Protein AF-A0A2U2A065-F1 (afdb_monomer)

Foldseek 3Di:
DDDDDDDPDPDPPDPPPPLDEAEEAEEAEQPCCCVPPLVVLLVNLVSVHQYAYEYAALCLQDQDVPCNVCHPHPVSSVVSVVVSVVSCVVSNHDHYDYVLRVVCVVDDVVDRDHGYDQHWDPPDPPDIDGDPPGDDDPDDPPDPDPDPPPPPDDPPDDDDDD

Radius of gyration: 23.53 Å; Cα contacts (8 Å, |Δi|>4): 185; chains: 1; bounding box: 88×31×62 Å

Organism: NCBI:txid1655435

Solvent-accessible surface area (backbone atoms only — not comparable to full-atom values): 10195 Å² total; per-residue (Å²): 139,86,84,84,82,85,80,85,72,77,71,79,75,69,72,78,75,75,61,54,69,72,43,76,48,79,36,62,30,60,55,44,58,57,78,76,36,31,71,60,51,27,52,39,28,75,54,69,20,56,43,37,42,34,26,40,23,48,34,48,56,50,85,38,87,96,44,60,91,38,50,85,39,85,59,32,33,63,52,38,53,52,50,39,53,52,51,33,53,76,34,59,43,86,41,74,45,47,44,35,73,51,40,62,78,76,50,66,88,90,57,86,55,81,54,70,52,57,37,65,35,76,78,48,95,97,38,75,42,74,26,93,85,36,75,78,75,78,76,74,72,91,67,87,65,75,78,74,80,79,84,76,80,74,79,79,82,86,75,81,85,133

Nearest PDB structures (foldseek):
  1q74-assembly2_B  TM=9.015E-01  e=4.455E-07  Mycobacterium tuberculosis
  1q74-assembly3_C  TM=9.001E-01  e=5.082E-07  Mycobacterium tuberculosis
  1q7t-assembly2_B  TM=8.197E-01  e=6.613E-07  Mycobacterium tuberculosis
  1q7t-assembly1_A  TM=7.727E-01  e=3.002E-07  Mycobacterium tuberculosis
  1q74-assembly4_D  TM=8.110E-01  e=6.613E-07  Mycobacterium tuberculosis

Sequence (162 aa):
MSVTTASTGSEPTAPSAVVPGPVLAVLAHPDDETLLAGGLLALAAARGARVVVVTATRGERGEMIGAPQLEGTDAVAPTRSQEIAAALTALGVREHVFLDGLAAHVSDPAAPVRWTDSGMAWIRPGVAGPAPTRPPRPSAPATSSPRPPRWRGSCGTCAPPS

pLDDT: mean 78.89, std 21.64, range [32.25, 98.62]

Structure (mmCIF, N/CA/C/O backbone):
data_AF-A0A2U2A065-F1
#
_entry.id   AF-A0A2U2A065-F1
#
loop_
_atom_site.group_PDB
_atom_site.id
_atom_site.type_symbol
_atom_site.label_atom_id
_atom_site.label_alt_id
_atom_site.label_comp_id
_atom_site.label_asym_id
_atom_site.label_entity_id
_atom_site.label_seq_id
_atom_site.pdbx_PDB_ins_code
_atom_site.Cartn_x
_atom_site.Cartn_y
_atom_site.Cartn_z
_atom_site.occupancy
_atom_site.B_iso_or_equiv
_atom_site.auth_seq_id
_atom_site.auth_comp_id
_atom_site.auth_asym_id
_atom_site.auth_atom_id
_atom_site.pdbx_PDB_model_num
ATOM 1 N N . MET A 1 1 ? -62.267 -3.825 34.169 1.00 45.84 1 MET A N 1
ATOM 2 C CA . MET A 1 1 ? -61.316 -4.941 33.999 1.00 45.84 1 MET A CA 1
ATOM 3 C C . MET A 1 1 ? -60.063 -4.358 33.376 1.00 45.84 1 MET A C 1
ATOM 5 O O . MET A 1 1 ? -60.117 -3.935 32.231 1.00 45.84 1 MET A O 1
ATOM 9 N N . SER A 1 2 ? -59.004 -4.212 34.168 1.00 53.31 2 SER A N 1
ATOM 10 C CA . SER A 1 2 ? -57.745 -3.590 33.750 1.00 53.31 2 SER A CA 1
ATOM 11 C C . SER A 1 2 ? -56.750 -4.684 33.388 1.00 53.31 2 SER A C 1
ATOM 13 O O . SER A 1 2 ? -56.550 -5.597 34.185 1.00 53.31 2 SER A O 1
ATOM 15 N N . VAL A 1 3 ? -56.119 -4.586 32.220 1.00 43.41 3 VAL A N 1
ATOM 16 C CA . VAL A 1 3 ? -54.926 -5.373 31.895 1.00 43.41 3 VAL A CA 1
ATOM 17 C C . VAL A 1 3 ? -53.795 -4.388 31.648 1.00 43.41 3 VAL A C 1
ATOM 19 O O . VAL A 1 3 ? -53.736 -3.721 30.620 1.00 43.41 3 VAL A O 1
ATOM 22 N N . THR A 1 4 ? -52.927 -4.280 32.646 1.00 45.41 4 THR A N 1
ATOM 23 C CA . THR A 1 4 ? -51.615 -3.651 32.541 1.00 45.41 4 THR A CA 1
ATOM 24 C C . THR A 1 4 ? -50.645 -4.720 32.057 1.00 45.41 4 THR A C 1
ATOM 26 O O . THR A 1 4 ? -50.452 -5.718 32.747 1.00 45.41 4 THR A O 1
ATOM 29 N N . THR A 1 5 ? -50.002 -4.521 30.911 1.00 44.75 5 THR A N 1
ATOM 30 C CA . THR A 1 5 ? -48.799 -5.279 30.547 1.00 44.75 5 THR A CA 1
ATOM 31 C C . THR A 1 5 ? -47.610 -4.334 30.583 1.00 44.75 5 THR A C 1
ATOM 33 O O . THR A 1 5 ? -47.408 -3.540 29.667 1.00 44.75 5 THR A O 1
ATOM 36 N N . ALA A 1 6 ? -46.834 -4.412 31.662 1.00 51.06 6 ALA A N 1
ATOM 37 C CA . ALA A 1 6 ? -45.472 -3.908 31.678 1.00 51.06 6 ALA A CA 1
ATOM 38 C C . ALA A 1 6 ? -44.584 -4.930 30.957 1.00 51.06 6 ALA A C 1
ATOM 40 O O . ALA A 1 6 ? -44.535 -6.095 31.345 1.00 51.06 6 ALA A O 1
ATOM 41 N N . SER A 1 7 ? -43.891 -4.489 29.912 1.00 48.38 7 SER A N 1
ATOM 42 C CA . SER A 1 7 ? -42.799 -5.232 29.287 1.00 48.38 7 SER A CA 1
ATOM 43 C C . SER A 1 7 ? -41.540 -4.386 29.406 1.00 48.38 7 SER A C 1
ATOM 45 O O . SER A 1 7 ? -41.188 -3.644 28.494 1.00 48.38 7 SER A O 1
ATOM 47 N N . THR A 1 8 ? -40.861 -4.477 30.545 1.00 50.34 8 THR A N 1
ATOM 48 C CA . THR A 1 8 ? -39.450 -4.093 30.651 1.00 50.34 8 THR A CA 1
ATOM 49 C C . THR A 1 8 ? -38.615 -5.318 30.311 1.00 50.34 8 THR A C 1
ATOM 51 O O . THR A 1 8 ? -38.087 -5.993 31.192 1.00 50.34 8 THR A O 1
ATOM 54 N N . GLY A 1 9 ? -38.541 -5.643 29.022 1.00 40.28 9 GLY A N 1
ATOM 55 C CA . GLY A 1 9 ? -37.427 -6.435 28.523 1.00 40.28 9 GLY A CA 1
ATOM 56 C C . GLY A 1 9 ? -36.215 -5.516 28.501 1.00 40.28 9 GLY A C 1
ATOM 57 O O . GLY A 1 9 ? -36.224 -4.526 27.775 1.00 40.28 9 GLY A O 1
ATOM 58 N N . SER A 1 10 ? -35.202 -5.786 29.323 1.00 55.91 10 SER A N 1
ATOM 59 C CA . SER A 1 10 ? -33.893 -5.181 29.099 1.00 55.91 10 SER A CA 1
ATOM 60 C C . SER A 1 10 ? -33.425 -5.650 27.725 1.00 55.91 10 SER A C 1
ATOM 62 O O . SER A 1 10 ? -33.296 -6.861 27.517 1.00 55.91 10 SER A O 1
ATOM 64 N N . GLU A 1 11 ? -33.192 -4.729 26.789 1.00 59.72 11 GLU A N 1
ATOM 65 C CA . GLU A 1 11 ? -32.421 -5.088 25.602 1.00 59.72 11 GLU A CA 1
ATOM 66 C C . GLU A 1 11 ? -31.111 -5.739 26.063 1.00 59.72 11 GLU A C 1
ATOM 68 O O . GLU A 1 11 ? -30.536 -5.296 27.065 1.00 59.72 11 GLU A O 1
ATOM 73 N N . PRO A 1 12 ? -30.637 -6.799 25.386 1.00 52.72 12 PRO A N 1
ATOM 74 C CA . PRO A 1 12 ? -29.304 -7.304 25.642 1.00 52.72 12 PRO A CA 1
ATOM 75 C C . PRO A 1 12 ? -28.343 -6.135 25.443 1.00 52.72 12 PRO A C 1
ATOM 77 O O . PRO A 1 12 ? -28.198 -5.639 24.327 1.00 52.72 12 PRO A O 1
ATOM 80 N N . THR A 1 13 ? -27.733 -5.666 26.534 1.00 54.44 13 THR A N 1
ATOM 81 C CA . THR A 1 13 ? -26.710 -4.626 26.500 1.00 54.44 13 THR A CA 1
ATOM 82 C C . THR A 1 13 ? -25.682 -5.072 25.478 1.00 54.44 13 THR A C 1
ATOM 84 O O . THR A 1 13 ? -24.982 -6.064 25.703 1.00 54.44 13 THR A O 1
ATOM 87 N N . ALA A 1 14 ? -25.649 -4.393 24.326 1.00 59.25 14 ALA A N 1
ATOM 88 C CA . ALA A 1 14 ? -24.656 -4.657 23.300 1.00 59.25 14 ALA A CA 1
ATOM 89 C C . ALA A 1 14 ? -23.296 -4.700 24.007 1.00 59.25 14 ALA A C 1
ATOM 91 O O . ALA A 1 14 ? -23.051 -3.829 24.853 1.00 59.25 14 ALA A O 1
ATOM 92 N N . PRO A 1 15 ? -22.455 -5.723 23.755 1.00 54.12 15 PRO A N 1
ATOM 93 C CA . PRO A 1 15 ? -21.169 -5.820 24.426 1.00 54.12 15 PRO A CA 1
ATOM 94 C C . PRO A 1 15 ? -20.497 -4.461 24.289 1.00 54.12 15 PRO A C 1
ATOM 96 O O . PRO A 1 15 ? -20.408 -3.961 23.164 1.00 54.12 15 PRO A O 1
ATOM 99 N N . SER A 1 16 ? -20.133 -3.848 25.428 1.00 60.38 16 SER A N 1
ATOM 100 C CA . SER A 1 16 ? -19.429 -2.563 25.461 1.00 60.38 16 SER A CA 1
ATOM 101 C C . SER A 1 16 ? -18.391 -2.618 24.359 1.00 60.38 16 SER A C 1
ATOM 103 O O . SER A 1 16 ? -17.551 -3.523 24.375 1.00 60.38 16 SER A O 1
ATOM 105 N N . ALA A 1 17 ? -18.570 -1.787 23.327 1.00 63.22 17 ALA A N 1
ATOM 106 C CA . ALA A 1 17 ? -17.800 -1.915 22.107 1.00 63.22 17 ALA A CA 1
ATOM 107 C C . ALA A 1 17 ? -16.341 -1.771 22.516 1.00 63.22 17 ALA A C 1
ATOM 109 O O . ALA A 1 17 ? -15.911 -0.680 22.885 1.00 63.22 17 ALA A O 1
ATOM 110 N N . VAL A 1 18 ? -15.611 -2.890 22.536 1.00 62.72 18 VAL A N 1
ATOM 111 C CA . VAL A 1 18 ? -14.188 -2.890 22.841 1.00 62.72 18 VAL A CA 1
ATOM 112 C C . VAL A 1 18 ? -13.583 -1.975 21.797 1.00 62.72 18 VAL A C 1
ATOM 114 O O . VAL A 1 18 ? -13.539 -2.336 20.620 1.00 62.72 18 VAL A O 1
ATOM 117 N N . VAL A 1 19 ? -13.204 -0.764 22.208 1.00 62.34 19 VAL A N 1
ATOM 118 C CA . VAL A 1 19 ? -12.444 0.137 21.352 1.00 62.34 19 VAL A CA 1
ATOM 119 C C . VAL A 1 19 ? -11.149 -0.617 21.092 1.00 62.34 19 VAL A C 1
ATOM 121 O O . VAL A 1 19 ? -10.426 -0.903 22.053 1.00 62.34 19 VAL A O 1
ATOM 124 N N . PRO A 1 20 ? -10.884 -1.046 19.848 1.00 68.06 20 PRO A N 1
ATOM 125 C CA . PRO A 1 20 ? -9.674 -1.788 19.567 1.00 68.06 20 PRO A CA 1
ATOM 126 C C . PRO A 1 20 ? -8.484 -0.941 20.018 1.00 68.06 20 PRO A C 1
ATOM 128 O O . PRO A 1 20 ? -8.467 0.275 19.809 1.00 68.06 20 PRO A O 1
ATOM 131 N N . GLY A 1 21 ? -7.490 -1.579 20.639 1.00 83.88 21 GLY A N 1
ATOM 132 C CA . GLY A 1 21 ? -6.193 -0.938 20.830 1.00 83.88 21 GLY A CA 1
ATOM 133 C C . GLY A 1 21 ? -5.646 -0.417 19.490 1.00 83.88 21 GLY A C 1
ATOM 134 O O . GLY A 1 21 ? -6.155 -0.785 18.427 1.00 83.88 21 GLY A O 1
ATOM 135 N N . PRO A 1 22 ? -4.617 0.442 19.511 1.00 93.50 22 PRO A N 1
ATOM 136 C CA . PRO A 1 22 ? -4.053 0.980 18.279 1.00 93.50 22 PRO A CA 1
ATOM 137 C C . PRO A 1 22 ? -3.664 -0.145 17.306 1.00 93.50 22 PRO A C 1
ATOM 139 O O . PRO A 1 22 ? -3.095 -1.159 17.712 1.00 93.50 22 PRO A O 1
ATOM 142 N N . VAL A 1 23 ? -3.962 0.051 16.021 1.00 95.88 23 VAL A N 1
ATOM 143 C CA . VAL A 1 23 ? -3.671 -0.897 14.939 1.00 95.88 23 VAL A CA 1
ATOM 144 C C . VAL A 1 23 ? -2.503 -0.369 14.115 1.00 95.88 23 VAL A C 1
ATOM 146 O O . VAL A 1 23 ? -2.537 0.761 13.632 1.00 95.88 23 VAL A O 1
ATOM 149 N N . LEU A 1 24 ? -1.485 -1.208 13.929 1.00 97.19 24 LEU A N 1
ATOM 150 C CA . LEU A 1 24 ? -0.396 -0.986 12.984 1.00 97.19 24 LEU A CA 1
ATOM 151 C C . LEU A 1 24 ? -0.465 -2.067 11.905 1.00 97.19 24 LEU A C 1
ATOM 153 O O . LEU A 1 24 ? -0.272 -3.245 12.208 1.00 97.19 24 LEU A O 1
ATOM 157 N N . ALA A 1 25 ? -0.715 -1.671 10.661 1.00 97.69 25 ALA A N 1
ATOM 158 C CA . ALA A 1 25 ? -0.622 -2.561 9.511 1.00 97.69 25 ALA A CA 1
ATOM 159 C C . ALA A 1 25 ? 0.688 -2.297 8.769 1.00 97.69 25 ALA A C 1
ATOM 161 O O . ALA A 1 25 ? 0.954 -1.168 8.366 1.00 97.69 25 ALA A O 1
ATOM 162 N N . VAL A 1 26 ? 1.507 -3.336 8.602 1.00 97.75 26 VAL A N 1
ATOM 163 C CA . VAL A 1 26 ? 2.761 -3.274 7.843 1.00 97.75 26 VAL A CA 1
ATOM 164 C C . VAL A 1 26 ? 2.597 -4.138 6.606 1.00 97.75 26 VAL A C 1
ATOM 166 O O . VAL A 1 26 ? 2.400 -5.347 6.718 1.00 97.75 26 VAL A O 1
ATOM 169 N N . LEU A 1 27 ? 2.628 -3.504 5.442 1.00 97.75 27 LEU A N 1
ATOM 170 C CA . LEU A 1 27 ? 2.210 -4.082 4.170 1.00 97.75 27 LEU A CA 1
ATOM 171 C C . LEU A 1 27 ? 3.279 -3.824 3.111 1.00 97.75 27 LEU A C 1
ATOM 173 O O . LEU A 1 27 ? 4.073 -2.891 3.246 1.00 97.75 27 LEU A O 1
ATOM 177 N N . ALA A 1 28 ? 3.370 -4.680 2.097 1.00 95.88 28 ALA A N 1
ATOM 178 C CA . ALA A 1 28 ? 4.525 -4.674 1.209 1.00 95.88 28 ALA A CA 1
ATOM 179 C C . ALA A 1 28 ? 4.419 -3.582 0.134 1.00 95.88 28 ALA A C 1
ATOM 181 O O . ALA A 1 28 ? 5.394 -2.857 -0.108 1.00 95.88 28 ALA A O 1
ATOM 182 N N . HIS A 1 29 ? 3.239 -3.431 -0.462 1.00 96.81 29 HIS A N 1
ATOM 183 C CA . HIS A 1 29 ? 3.006 -2.543 -1.597 1.00 96.81 29 HIS A CA 1
ATOM 184 C C . HIS A 1 29 ? 1.741 -1.699 -1.385 1.00 96.81 29 HIS A C 1
ATOM 186 O O . HIS A 1 29 ? 0.884 -2.068 -0.580 1.00 96.81 29 HIS A O 1
ATOM 192 N N . PRO A 1 30 ? 1.622 -0.546 -2.069 1.00 97.62 30 PRO A N 1
ATOM 193 C CA . PRO A 1 30 ? 0.330 0.109 -2.255 1.00 97.62 30 PRO A CA 1
ATOM 194 C C . PRO A 1 30 ? -0.658 -0.885 -2.855 1.00 97.62 30 PRO A C 1
ATOM 196 O O . PRO A 1 30 ? -0.227 -1.556 -3.776 1.00 97.62 30 PRO A O 1
ATOM 199 N N . ASP A 1 31 ? -1.915 -0.911 -2.396 1.00 96.06 31 ASP A N 1
ATOM 200 C CA . ASP A 1 31 ? -3.010 -1.869 -2.681 1.00 96.06 31 ASP A CA 1
ATOM 201 C C . ASP A 1 31 ? -3.242 -2.943 -1.608 1.00 96.06 31 ASP A C 1
ATOM 203 O O . ASP A 1 31 ? -4.398 -3.285 -1.330 1.00 96.06 31 ASP A O 1
ATOM 207 N N . ASP A 1 32 ? -2.191 -3.424 -0.944 1.00 97.44 32 ASP A N 1
ATOM 208 C CA . ASP A 1 32 ? -2.279 -4.469 0.077 1.00 97.44 32 ASP A CA 1
ATOM 209 C C . ASP A 1 32 ? -3.193 -4.027 1.237 1.00 97.44 32 ASP A C 1
ATOM 211 O O . ASP A 1 32 ? -3.893 -4.843 1.844 1.00 97.44 32 ASP A O 1
ATOM 215 N N . GLU A 1 33 ? -3.228 -2.722 1.542 1.00 98.12 33 GLU A N 1
ATOM 216 C CA . GLU A 1 33 ? -4.064 -2.164 2.610 1.00 98.12 33 GLU A CA 1
ATOM 217 C C . GLU A 1 33 ? -5.543 -2.306 2.300 1.00 98.12 33 GLU A C 1
ATOM 219 O O . GLU A 1 33 ? -6.344 -2.532 3.205 1.00 98.12 33 GLU A O 1
ATOM 224 N N . THR A 1 34 ? -5.887 -2.234 1.020 1.00 98.00 34 THR A N 1
ATOM 225 C CA . THR A 1 34 ? -7.249 -2.372 0.532 1.00 98.00 34 THR A CA 1
ATOM 226 C C . THR A 1 34 ? -7.592 -3.848 0.338 1.00 98.00 34 THR A C 1
ATOM 228 O O . THR A 1 34 ? -8.606 -4.315 0.861 1.00 98.00 34 THR A O 1
ATOM 231 N N . LEU A 1 35 ? -6.729 -4.602 -0.351 1.00 96.31 35 LEU A N 1
ATOM 232 C CA . LEU A 1 35 ? -6.970 -5.989 -0.759 1.00 96.31 35 LEU A CA 1
ATOM 233 C C . LEU A 1 35 ? -6.960 -6.977 0.409 1.00 96.31 35 LEU A C 1
ATOM 235 O O . LEU A 1 35 ? -7.782 -7.892 0.451 1.00 96.31 35 LEU A O 1
ATOM 239 N N . LEU A 1 36 ? -6.031 -6.810 1.352 1.00 97.06 36 LEU A N 1
ATOM 240 C CA . LEU A 1 36 ? -5.826 -7.768 2.441 1.00 97.06 36 LEU A CA 1
ATOM 241 C C . LEU A 1 36 ? -6.472 -7.302 3.745 1.00 97.06 36 LEU A C 1
ATOM 243 O O . LEU A 1 36 ? -6.922 -8.126 4.542 1.00 97.06 36 LEU A O 1
ATOM 247 N N . ALA A 1 37 ? -6.498 -5.987 3.978 1.00 96.94 37 ALA A N 1
ATOM 248 C CA . ALA A 1 37 ? -6.818 -5.420 5.284 1.00 96.94 37 ALA A CA 1
ATOM 249 C C . ALA A 1 37 ? -7.950 -4.380 5.276 1.00 96.94 37 ALA A C 1
ATOM 251 O O . ALA A 1 37 ? -8.321 -3.912 6.352 1.00 96.94 37 ALA A O 1
ATOM 252 N N . GLY A 1 38 ? -8.551 -4.045 4.128 1.00 97.75 38 GLY A N 1
ATOM 253 C CA . GLY A 1 38 ? -9.411 -2.860 4.006 1.00 97.75 38 GLY A CA 1
ATOM 254 C C . GLY A 1 38 ? -10.582 -2.862 4.987 1.00 97.75 38 GLY A C 1
ATOM 255 O O . GLY A 1 38 ? -10.789 -1.901 5.729 1.00 97.75 38 GLY A O 1
ATOM 256 N N . GLY A 1 39 ? -11.289 -3.991 5.084 1.00 97.06 39 GLY A N 1
ATOM 257 C CA . GLY A 1 39 ? -12.390 -4.154 6.036 1.00 97.06 39 GLY A CA 1
ATOM 258 C C . GLY A 1 39 ? -11.955 -4.016 7.499 1.00 97.06 39 GLY A C 1
ATOM 259 O O . GLY A 1 39 ? -12.664 -3.400 8.291 1.00 97.06 39 GLY A O 1
ATOM 260 N N . LEU A 1 40 ? -10.775 -4.534 7.862 1.00 95.56 40 LEU A N 1
ATOM 261 C CA . LEU A 1 40 ? -10.228 -4.412 9.215 1.00 95.56 40 LEU A CA 1
ATOM 262 C C . LEU A 1 40 ? -9.850 -2.960 9.534 1.00 95.56 40 LEU A C 1
ATOM 264 O O . LEU A 1 40 ? -10.206 -2.461 10.602 1.00 95.56 40 LEU A O 1
ATOM 268 N N . LEU A 1 41 ? -9.151 -2.290 8.616 1.00 97.56 41 LEU A N 1
ATOM 269 C CA . LEU A 1 41 ? -8.692 -0.911 8.789 1.00 97.56 41 LEU A CA 1
ATOM 270 C C . LEU A 1 41 ? -9.874 0.052 8.920 1.00 97.56 41 LEU A C 1
ATOM 272 O O . LEU A 1 41 ? -9.929 0.815 9.885 1.00 97.56 41 LEU A O 1
ATOM 276 N N . ALA A 1 42 ? -10.851 -0.047 8.014 1.00 97.69 42 ALA A N 1
ATOM 277 C CA . ALA A 1 42 ? -12.0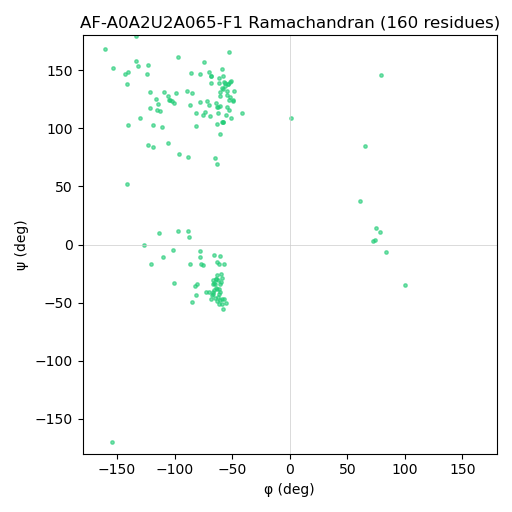50 0.784 8.045 1.00 97.69 42 ALA A CA 1
ATOM 278 C C . ALA A 1 42 ? -12.867 0.565 9.323 1.00 97.69 42 ALA A C 1
ATOM 280 O O . ALA A 1 42 ? -13.312 1.518 9.960 1.00 97.69 42 ALA A O 1
ATOM 281 N N . LEU A 1 43 ? -13.024 -0.691 9.746 1.00 96.00 43 LEU A N 1
ATOM 282 C CA . LEU A 1 43 ? -13.759 -1.029 10.959 1.00 96.00 43 LEU A CA 1
ATOM 283 C C . LEU A 1 43 ? -13.063 -0.520 12.228 1.00 96.00 43 LEU A C 1
ATOM 285 O O . LEU A 1 43 ? -13.731 -0.030 13.139 1.00 96.00 43 LEU A O 1
ATOM 289 N N . ALA A 1 44 ? -11.736 -0.633 12.301 1.00 94.94 44 ALA A N 1
ATOM 290 C CA . ALA A 1 44 ? -10.954 -0.113 13.417 1.00 94.94 44 ALA A CA 1
ATOM 291 C C . ALA A 1 44 ? -11.031 1.421 13.483 1.00 94.94 44 ALA A C 1
ATOM 293 O O . ALA A 1 44 ? -11.316 1.970 14.550 1.00 94.94 44 ALA A O 1
ATOM 294 N N . ALA A 1 45 ? -10.867 2.100 12.343 1.00 95.62 45 ALA A N 1
ATOM 295 C CA . ALA A 1 45 ? -10.969 3.554 12.246 1.00 95.62 45 ALA A CA 1
ATOM 296 C C . ALA A 1 45 ? -12.375 4.058 12.623 1.00 95.62 45 ALA A C 1
ATOM 298 O O . ALA A 1 45 ? -12.507 4.975 13.434 1.00 95.62 45 ALA A O 1
ATOM 299 N N . ALA A 1 46 ? -13.433 3.413 12.120 1.00 95.69 46 ALA A N 1
ATOM 300 C CA . ALA A 1 46 ? -14.823 3.750 12.442 1.00 95.69 46 ALA A CA 1
ATOM 301 C C . ALA A 1 46 ? -15.167 3.550 13.929 1.00 95.69 46 ALA A C 1
ATOM 303 O O . ALA A 1 46 ? -16.051 4.219 14.458 1.00 95.69 46 ALA A O 1
ATOM 304 N N . ARG A 1 47 ? -14.450 2.655 14.622 1.00 94.38 47 ARG A N 1
ATOM 305 C CA . ARG A 1 47 ? -14.560 2.445 16.075 1.00 94.38 47 ARG A CA 1
ATOM 306 C C . ARG A 1 47 ? -13.664 3.366 16.905 1.00 94.38 47 ARG A C 1
ATOM 308 O O . ARG A 1 47 ? -13.588 3.196 18.117 1.00 94.38 47 ARG A O 1
ATOM 315 N N . GLY A 1 48 ? -12.996 4.329 16.275 1.00 92.81 48 GLY A N 1
ATOM 316 C CA . GLY A 1 48 ? -12.161 5.317 16.954 1.00 92.81 48 GLY A CA 1
ATOM 317 C C . GLY A 1 48 ? -10.778 4.812 17.368 1.00 92.81 48 GLY A C 1
ATOM 318 O O . GLY A 1 48 ? -10.084 5.512 18.102 1.00 92.81 48 GLY A O 1
ATOM 319 N N . ALA A 1 49 ? -10.348 3.631 16.909 1.00 94.56 49 ALA A N 1
ATOM 320 C CA . ALA A 1 49 ? -8.978 3.186 17.133 1.00 94.56 49 ALA A CA 1
ATOM 321 C C . ALA A 1 49 ? -7.999 4.058 16.331 1.00 94.56 49 ALA A C 1
ATOM 323 O O . ALA A 1 49 ? -8.277 4.457 15.198 1.00 94.56 49 ALA A O 1
ATOM 324 N N . ARG A 1 50 ? -6.811 4.312 16.890 1.00 95.75 50 ARG A N 1
ATOM 325 C CA . ARG A 1 50 ? -5.699 4.874 16.114 1.00 95.75 50 ARG A CA 1
ATOM 326 C C . ARG A 1 50 ? -5.202 3.810 15.137 1.00 95.75 50 ARG A C 1
ATOM 328 O O . ARG A 1 50 ? -4.748 2.756 15.577 1.00 95.75 50 ARG A O 1
ATOM 335 N N . VAL A 1 51 ? -5.260 4.098 13.840 1.00 97.44 51 VAL A N 1
ATOM 336 C CA . VAL A 1 51 ? -4.807 3.195 12.775 1.00 97.44 51 VAL A CA 1
ATOM 337 C C . VAL A 1 51 ? -3.637 3.835 12.037 1.00 97.44 51 VAL A C 1
ATOM 339 O O . VAL A 1 51 ? -3.759 4.958 11.551 1.00 97.44 51 VAL A O 1
ATOM 342 N N . VAL A 1 52 ? -2.524 3.109 11.954 1.00 97.88 52 VAL A N 1
ATOM 343 C CA . VAL A 1 52 ? -1.319 3.505 11.217 1.00 97.88 52 VAL A CA 1
ATOM 344 C C . VAL A 1 52 ? -1.014 2.447 10.165 1.00 97.88 52 VAL A C 1
ATOM 346 O O . VAL A 1 52 ? -0.976 1.254 10.476 1.00 97.88 52 VAL A O 1
ATOM 349 N N . VAL A 1 53 ? -0.767 2.879 8.931 1.00 98.44 53 VAL A N 1
ATOM 350 C CA . VAL A 1 53 ? -0.324 2.005 7.839 1.00 98.44 53 VAL A CA 1
ATOM 351 C C . VAL A 1 53 ? 1.133 2.311 7.503 1.00 98.44 53 VAL A C 1
ATOM 353 O O . VAL A 1 53 ? 1.517 3.465 7.324 1.00 98.44 53 VAL A O 1
ATOM 356 N N . VAL A 1 54 ? 1.951 1.267 7.417 1.00 97.88 54 VAL A N 1
ATOM 357 C CA . VAL A 1 54 ? 3.330 1.327 6.932 1.00 97.88 54 VAL A CA 1
ATOM 358 C C . VAL A 1 54 ? 3.410 0.523 5.648 1.00 97.88 54 VAL A C 1
ATOM 360 O O . VAL A 1 54 ? 3.156 -0.681 5.660 1.00 97.88 54 VAL A O 1
ATOM 363 N N . THR A 1 55 ? 3.804 1.171 4.558 1.00 97.88 55 THR A N 1
ATOM 364 C CA . THR A 1 55 ? 3.992 0.504 3.264 1.00 97.88 55 THR A CA 1
ATOM 365 C C . THR A 1 55 ? 5.482 0.343 2.990 1.00 97.88 55 THR A C 1
ATOM 367 O O . THR A 1 55 ? 6.237 1.313 3.040 1.00 97.88 55 THR A O 1
ATOM 370 N N . ALA A 1 56 ? 5.937 -0.882 2.737 1.00 95.75 56 ALA A N 1
ATOM 371 C CA . ALA A 1 56 ? 7.361 -1.180 2.628 1.00 95.75 56 ALA A CA 1
ATOM 372 C C . ALA A 1 56 ? 8.003 -0.520 1.402 1.00 95.75 56 ALA A C 1
ATOM 374 O O . ALA A 1 56 ? 9.093 0.034 1.509 1.00 95.75 56 ALA A O 1
ATOM 375 N N . THR A 1 57 ? 7.325 -0.560 0.256 1.00 95.50 57 THR A N 1
ATOM 376 C CA . THR A 1 57 ? 7.835 -0.080 -1.037 1.00 95.50 57 THR A CA 1
ATOM 377 C C . THR A 1 57 ? 6.790 0.782 -1.749 1.00 95.50 57 THR A C 1
ATOM 379 O O . THR A 1 57 ? 5.685 0.958 -1.239 1.00 95.50 57 THR A O 1
ATOM 382 N N . ARG A 1 58 ? 7.104 1.315 -2.938 1.00 96.56 58 ARG A N 1
ATOM 383 C CA . ARG A 1 58 ? 6.113 2.0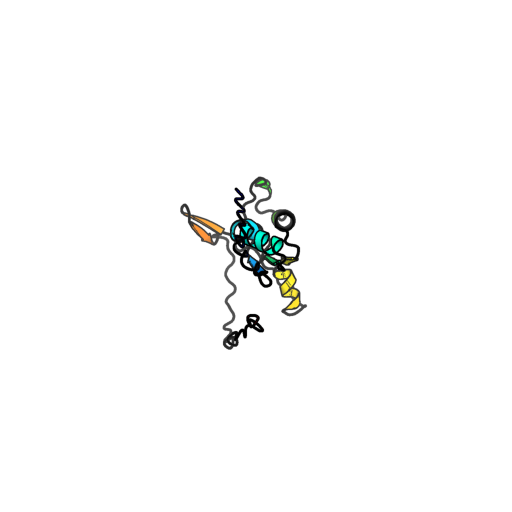21 -3.776 1.00 96.56 58 ARG A CA 1
ATOM 384 C C . ARG A 1 58 ? 5.513 1.122 -4.863 1.00 96.56 58 ARG A C 1
ATOM 386 O O . ARG A 1 58 ? 4.832 1.633 -5.746 1.00 96.56 58 ARG A O 1
ATOM 393 N N . GLY A 1 59 ? 5.749 -0.194 -4.796 1.00 95.62 59 GLY A N 1
ATOM 394 C CA . GLY A 1 59 ? 5.203 -1.165 -5.748 1.00 95.62 59 GLY A CA 1
ATOM 395 C C . GLY A 1 59 ? 5.665 -0.910 -7.179 1.00 95.62 59 GLY A C 1
ATOM 396 O O . GLY A 1 59 ? 4.872 -1.031 -8.108 1.00 95.62 59 GLY A O 1
ATOM 397 N N . GLU A 1 60 ? 6.925 -0.500 -7.348 1.00 94.81 60 GLU A N 1
ATOM 398 C CA . GLU A 1 60 ? 7.483 0.014 -8.604 1.00 94.81 60 GLU A CA 1
ATOM 399 C C . GLU A 1 60 ? 7.486 -1.020 -9.739 1.00 94.81 60 GLU A C 1
ATOM 401 O O . GLU A 1 60 ? 7.674 -0.665 -10.901 1.00 94.81 60 GLU A O 1
ATOM 406 N N . ARG A 1 61 ? 7.300 -2.302 -9.405 1.00 93.62 61 ARG A N 1
ATOM 407 C CA . ARG A 1 61 ? 7.278 -3.422 -10.347 1.00 93.62 61 ARG A CA 1
ATOM 408 C C . ARG A 1 61 ? 5.901 -4.084 -10.454 1.00 93.62 61 ARG A C 1
ATOM 410 O O . ARG A 1 61 ? 5.807 -5.159 -11.047 1.00 93.62 61 ARG A O 1
ATOM 417 N N . GLY A 1 62 ? 4.874 -3.474 -9.863 1.00 89.69 62 GLY A N 1
ATOM 418 C CA . GLY A 1 62 ? 3.496 -3.944 -9.926 1.00 89.69 62 GLY A CA 1
ATOM 419 C C . GLY A 1 62 ? 2.841 -3.689 -11.285 1.00 89.69 62 GLY A C 1
ATOM 420 O O . GLY A 1 62 ? 3.253 -2.806 -12.035 1.00 89.69 62 GLY A O 1
ATOM 421 N N . GLU A 1 63 ? 1.807 -4.474 -11.574 1.00 90.75 63 GLU A N 1
ATOM 422 C CA . GLU A 1 63 ? 0.908 -4.271 -12.715 1.00 90.75 63 GLU A CA 1
ATOM 423 C C . GLU A 1 63 ? 0.068 -2.999 -12.507 1.00 90.75 63 GLU A C 1
ATOM 425 O O . GLU A 1 63 ? -0.416 -2.748 -11.400 1.00 90.75 63 GLU A O 1
ATOM 430 N N . MET A 1 64 ? -0.124 -2.201 -13.562 1.00 93.69 64 MET A N 1
ATOM 431 C CA . MET A 1 64 ? -0.888 -0.950 -13.508 1.00 93.69 64 MET A CA 1
ATOM 432 C C . MET A 1 64 ? -2.252 -1.134 -14.172 1.00 93.69 64 MET A C 1
ATOM 434 O O . MET A 1 64 ? -2.452 -0.837 -15.354 1.00 93.69 64 MET A O 1
ATOM 438 N N . ILE A 1 65 ? -3.230 -1.595 -13.391 1.00 90.06 65 ILE A N 1
ATOM 439 C CA . ILE A 1 65 ? -4.594 -1.816 -13.885 1.00 90.06 65 ILE A CA 1
ATOM 440 C C . ILE A 1 65 ? -5.222 -0.482 -14.315 1.00 90.06 65 ILE A C 1
ATOM 442 O O . ILE A 1 65 ? -5.347 0.452 -13.530 1.00 90.06 65 ILE A O 1
ATOM 446 N N . GLY A 1 66 ? -5.636 -0.394 -15.582 1.00 92.62 66 GLY A N 1
ATOM 447 C CA . GLY A 1 66 ? -6.226 0.817 -16.170 1.00 92.62 66 GLY A CA 1
ATOM 448 C C . GLY A 1 66 ? -5.209 1.853 -16.665 1.00 92.62 66 GLY A C 1
ATOM 449 O O . GLY A 1 66 ? -5.600 2.808 -17.336 1.00 92.62 66 GLY A O 1
ATOM 450 N N . ALA A 1 67 ? -3.916 1.648 -16.406 1.00 93.81 67 ALA A N 1
ATOM 451 C CA . ALA A 1 67 ? -2.837 2.485 -16.923 1.00 93.81 67 ALA A CA 1
ATOM 452 C C . ALA A 1 67 ? -1.590 1.663 -17.321 1.00 93.81 67 ALA A C 1
ATOM 454 O O . ALA A 1 67 ? -0.481 2.007 -16.902 1.00 93.81 67 ALA A O 1
ATOM 455 N N . PRO A 1 68 ? -1.729 0.607 -18.150 1.00 94.88 68 PRO A N 1
ATOM 456 C CA . PRO A 1 68 ? -0.626 -0.301 -18.483 1.00 94.88 68 PRO A CA 1
ATOM 457 C C . PRO A 1 68 ? 0.561 0.408 -19.153 1.00 94.88 68 PRO A C 1
ATOM 459 O O . PRO A 1 68 ? 1.700 -0.025 -19.035 1.00 94.88 68 PRO A O 1
ATOM 462 N N . GLN A 1 69 ? 0.331 1.549 -19.813 1.00 95.62 69 GLN A N 1
ATOM 463 C CA . GLN A 1 69 ? 1.386 2.384 -20.395 1.00 95.62 69 GLN A CA 1
ATOM 464 C C . GLN A 1 69 ? 2.386 2.951 -19.372 1.00 95.62 69 GLN A C 1
ATOM 466 O O . GLN A 1 69 ? 3.439 3.442 -19.770 1.00 95.62 69 GLN A O 1
ATOM 471 N N . LEU A 1 70 ? 2.051 2.943 -18.077 1.00 95.50 70 LEU A N 1
ATOM 472 C CA . LEU A 1 70 ? 2.945 3.396 -17.012 1.00 95.50 70 LEU A CA 1
ATOM 473 C C . LEU A 1 70 ? 3.869 2.281 -16.514 1.00 95.50 70 LEU A C 1
ATOM 475 O O . LEU A 1 70 ? 4.859 2.588 -15.852 1.00 95.50 70 LEU A O 1
ATOM 479 N N . GLU A 1 71 ? 3.579 1.013 -16.806 1.00 93.94 71 GLU A N 1
ATOM 480 C CA . GLU A 1 71 ? 4.349 -0.122 -16.294 1.00 93.94 71 GLU A CA 1
ATOM 481 C C . GLU A 1 71 ? 5.828 -0.033 -16.682 1.00 93.94 71 GLU A C 1
ATOM 483 O O . GLU A 1 71 ? 6.188 0.263 -17.822 1.00 93.94 71 GLU A O 1
ATOM 488 N N . GLY A 1 72 ? 6.708 -0.275 -15.708 1.00 90.31 72 GLY A N 1
ATOM 489 C CA . GLY A 1 72 ? 8.157 -0.197 -15.903 1.00 90.31 72 GLY A CA 1
ATOM 490 C C . GLY A 1 72 ? 8.719 1.221 -16.056 1.00 90.31 72 GLY A C 1
ATOM 491 O O . GLY A 1 72 ? 9.921 1.363 -16.269 1.00 90.31 72 GLY A O 1
ATOM 492 N N . THR A 1 73 ? 7.890 2.261 -15.936 1.00 95.44 73 THR A N 1
ATOM 493 C CA . THR A 1 73 ? 8.336 3.661 -15.949 1.00 95.44 73 THR A CA 1
ATOM 494 C C . THR A 1 73 ? 8.499 4.216 -14.533 1.00 95.44 73 THR A C 1
ATOM 496 O O . THR A 1 73 ? 7.888 3.736 -13.576 1.00 95.44 73 THR A O 1
ATOM 499 N N . ASP A 1 74 ? 9.247 5.312 -14.400 1.00 94.44 74 ASP A N 1
ATOM 500 C CA . ASP A 1 74 ? 9.395 6.029 -13.125 1.00 94.44 74 ASP A CA 1
ATOM 501 C C . ASP A 1 74 ? 8.084 6.672 -12.631 1.00 94.44 74 ASP A C 1
ATOM 503 O O . ASP A 1 74 ? 8.010 7.134 -11.490 1.00 94.44 74 ASP A O 1
ATOM 507 N N . ALA A 1 75 ? 7.031 6.686 -13.459 1.00 96.25 75 ALA A N 1
ATOM 508 C CA . ALA A 1 75 ? 5.718 7.207 -13.096 1.00 96.25 75 ALA A CA 1
ATOM 50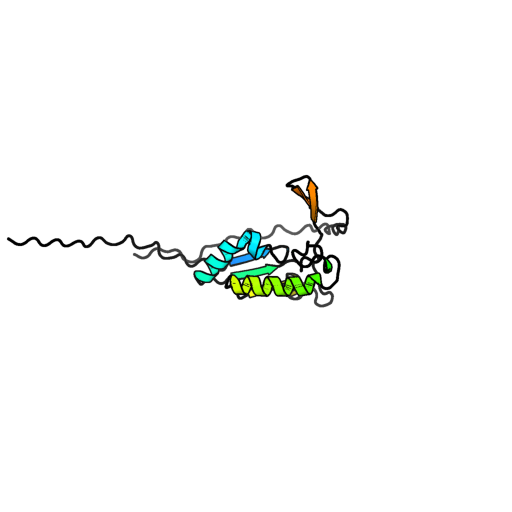9 C C . ALA A 1 75 ? 4.903 6.248 -12.208 1.00 96.25 75 ALA A C 1
ATOM 511 O O . ALA A 1 75 ? 3.977 6.702 -11.542 1.00 96.25 75 ALA A O 1
ATOM 512 N N . VAL A 1 76 ? 5.259 4.958 -12.121 1.00 96.31 76 VAL A N 1
ATOM 513 C CA . VAL A 1 76 ? 4.541 3.989 -11.267 1.00 96.31 76 VAL A CA 1
ATOM 514 C C . VAL A 1 76 ? 4.535 4.450 -9.810 1.00 96.31 76 VAL A C 1
ATOM 516 O O . VAL A 1 76 ? 3.480 4.635 -9.212 1.00 96.31 76 VAL A O 1
ATOM 519 N N . ALA A 1 77 ? 5.713 4.703 -9.238 1.00 95.50 77 ALA A N 1
ATOM 520 C CA . ALA A 1 77 ? 5.851 5.068 -7.831 1.00 95.50 77 ALA A CA 1
ATOM 521 C C . ALA A 1 77 ? 5.016 6.302 -7.409 1.00 95.50 77 ALA A C 1
ATOM 523 O O . ALA A 1 77 ? 4.308 6.208 -6.399 1.00 95.50 77 ALA A O 1
ATOM 524 N N . PRO A 1 78 ? 5.064 7.455 -8.112 1.00 96.50 78 PRO A N 1
ATOM 525 C CA . PRO A 1 78 ? 4.232 8.603 -7.763 1.00 96.50 78 PRO A CA 1
ATOM 526 C C . PRO A 1 78 ? 2.737 8.333 -7.967 1.00 96.50 78 PRO A C 1
ATOM 528 O O . PRO A 1 78 ? 1.955 8.728 -7.104 1.00 96.50 78 PRO A O 1
ATOM 531 N N . THR A 1 79 ? 2.333 7.622 -9.026 1.00 97.31 79 THR A N 1
ATOM 532 C CA . THR A 1 79 ? 0.923 7.260 -9.247 1.00 97.31 79 THR A CA 1
ATOM 533 C C . THR A 1 79 ? 0.396 6.386 -8.112 1.00 97.31 79 THR A C 1
ATOM 535 O O . THR A 1 79 ? -0.583 6.747 -7.462 1.00 97.31 79 THR A O 1
ATOM 538 N N . ARG A 1 80 ? 1.104 5.308 -7.764 1.00 97.25 80 ARG A N 1
ATOM 539 C CA . ARG A 1 80 ? 0.699 4.411 -6.671 1.00 97.25 80 ARG A CA 1
ATOM 540 C C . ARG A 1 80 ? 0.709 5.087 -5.301 1.00 97.25 80 ARG A C 1
ATOM 542 O O . ARG A 1 80 ? -0.091 4.753 -4.432 1.00 97.25 80 ARG A O 1
ATOM 549 N N . SER A 1 81 ? 1.582 6.077 -5.106 1.00 96.56 81 SER A N 1
ATOM 550 C CA . SER A 1 81 ? 1.589 6.897 -3.887 1.00 96.56 81 SER A CA 1
ATOM 551 C C . SER A 1 81 ? 0.330 7.768 -3.767 1.00 96.56 81 SER A C 1
ATOM 553 O O . SER A 1 81 ? -0.15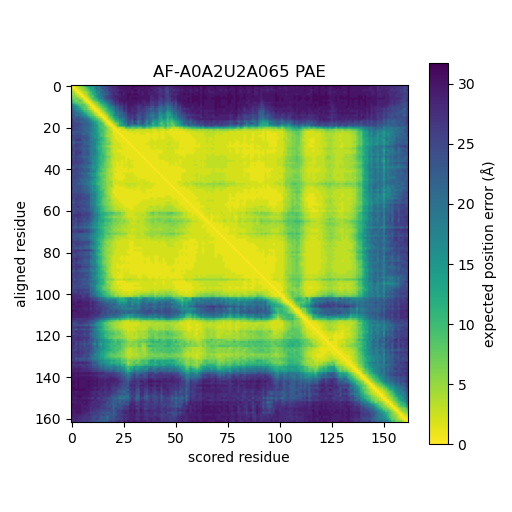6 7.993 -2.661 1.00 96.56 81 SER A O 1
ATOM 555 N N . GLN A 1 82 ? -0.215 8.249 -4.888 1.00 97.56 82 GLN A N 1
ATOM 556 C CA . GLN A 1 82 ? -1.487 8.980 -4.906 1.00 97.56 82 GLN A CA 1
ATOM 557 C C . GLN A 1 82 ? -2.672 8.037 -4.679 1.00 97.56 82 GLN A C 1
ATOM 559 O O . GLN A 1 82 ? -3.578 8.366 -3.914 1.00 97.56 82 GLN A O 1
ATOM 564 N N . GLU A 1 83 ? -2.642 6.853 -5.294 1.00 97.56 83 GLU A N 1
ATOM 565 C CA . GLU A 1 83 ? -3.675 5.824 -5.136 1.00 97.56 83 GLU A CA 1
ATOM 566 C C . GLU A 1 83 ? -3.832 5.396 -3.675 1.00 97.56 83 GLU A C 1
ATOM 568 O O . GLU A 1 83 ? -4.939 5.457 -3.142 1.00 97.56 83 GLU A O 1
ATOM 573 N N . ILE A 1 84 ? -2.735 5.047 -2.990 1.00 97.94 84 ILE A N 1
ATOM 574 C CA . ILE A 1 84 ? -2.810 4.658 -1.574 1.00 97.94 84 ILE A CA 1
ATOM 575 C C . ILE A 1 84 ? -3.272 5.813 -0.685 1.00 97.94 84 ILE A C 1
ATOM 577 O O . ILE A 1 84 ? -4.059 5.598 0.233 1.00 97.94 84 ILE A O 1
ATOM 581 N N . ALA A 1 85 ? -2.862 7.055 -0.961 1.00 98.19 85 ALA A N 1
ATOM 582 C CA . ALA A 1 85 ? -3.348 8.207 -0.203 1.00 98.19 85 ALA A CA 1
ATOM 583 C C . ALA A 1 85 ? -4.878 8.364 -0.326 1.00 98.19 85 ALA A C 1
ATOM 585 O O . ALA A 1 85 ? -5.568 8.616 0.670 1.00 98.19 85 ALA A O 1
ATOM 586 N N . ALA A 1 86 ? -5.423 8.162 -1.530 1.00 98.31 86 ALA A N 1
ATOM 587 C CA . ALA A 1 86 ? -6.863 8.177 -1.771 1.00 98.31 86 ALA A CA 1
ATOM 588 C C . ALA A 1 86 ? -7.576 6.987 -1.104 1.00 98.31 86 ALA A C 1
ATOM 590 O O . ALA A 1 8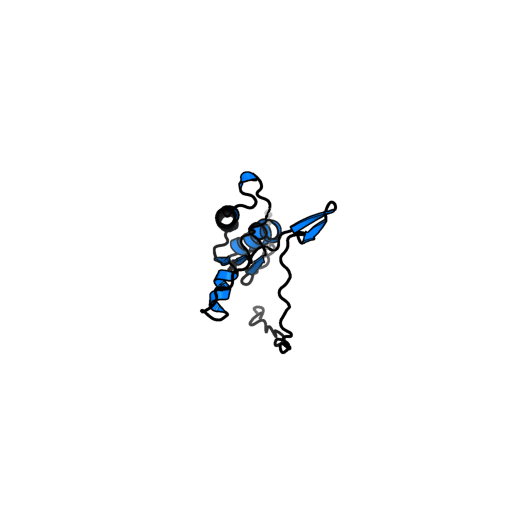6 ? -8.604 7.177 -0.450 1.00 98.31 86 ALA A O 1
ATOM 591 N N . ALA A 1 87 ? -7.011 5.781 -1.203 1.00 98.50 87 ALA A N 1
ATOM 592 C CA . ALA A 1 87 ? -7.547 4.578 -0.571 1.00 98.50 87 ALA A CA 1
ATOM 593 C C . ALA A 1 87 ? -7.611 4.717 0.957 1.00 98.50 87 ALA A C 1
ATOM 595 O O . ALA A 1 87 ? -8.659 4.497 1.559 1.00 98.50 87 ALA A O 1
ATOM 596 N N . LEU A 1 88 ? -6.530 5.171 1.595 1.00 98.62 88 LEU A N 1
ATOM 597 C CA . LEU A 1 88 ? -6.486 5.379 3.044 1.00 98.62 88 LEU A CA 1
ATOM 598 C C . LEU A 1 88 ? -7.477 6.449 3.507 1.00 98.62 88 LEU A C 1
ATOM 600 O O . LEU A 1 88 ? -8.144 6.257 4.525 1.00 98.62 88 LEU A O 1
ATOM 604 N N . THR A 1 89 ? -7.647 7.520 2.724 1.00 98.44 89 THR A N 1
ATOM 605 C CA . THR A 1 89 ? -8.693 8.525 2.965 1.00 98.44 89 THR A CA 1
ATOM 606 C C . THR A 1 89 ? -10.082 7.882 2.953 1.00 98.44 89 THR A C 1
ATOM 608 O O . THR A 1 89 ? -10.867 8.108 3.874 1.00 98.44 89 THR A O 1
ATOM 611 N N . ALA A 1 90 ? -10.377 7.037 1.960 1.00 98.50 90 ALA A N 1
ATOM 612 C CA . ALA A 1 90 ? -11.651 6.324 1.865 1.00 98.50 90 ALA A CA 1
ATOM 613 C C . ALA A 1 90 ? -11.861 5.316 3.012 1.00 98.50 90 ALA A C 1
ATOM 615 O O . ALA A 1 90 ? -12.983 5.148 3.488 1.00 98.50 9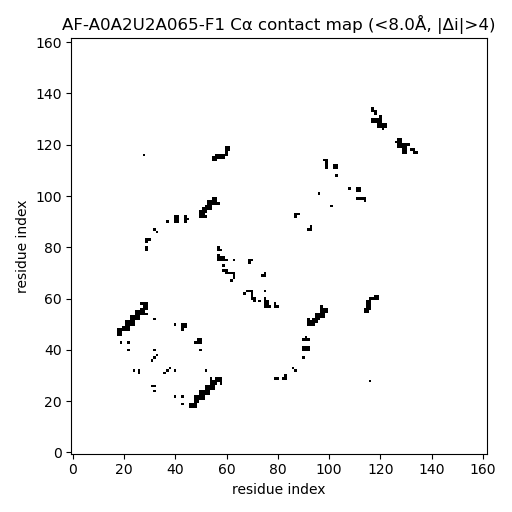0 ALA A O 1
ATOM 616 N N . LEU A 1 91 ? -10.787 4.688 3.499 1.00 98.25 91 LEU A N 1
ATOM 617 C CA . LEU A 1 91 ? -10.803 3.775 4.647 1.00 98.25 91 LEU A CA 1
ATOM 618 C C . LEU A 1 91 ? -10.866 4.502 6.006 1.00 98.25 91 LEU A C 1
ATOM 620 O O . LEU A 1 91 ? -10.981 3.851 7.042 1.00 98.25 91 LEU A O 1
ATOM 624 N N . GLY A 1 92 ? -10.779 5.836 6.039 1.00 97.88 92 GLY A N 1
ATOM 625 C CA . GLY A 1 92 ? -10.761 6.622 7.277 1.00 97.88 92 GLY A CA 1
ATOM 626 C C . GLY A 1 92 ? -9.436 6.563 8.049 1.00 97.88 92 GLY A C 1
ATOM 627 O O . GLY A 1 92 ? -9.379 6.977 9.210 1.00 97.88 92 GLY A O 1
ATOM 628 N N . VAL A 1 93 ? -8.365 6.071 7.423 1.00 97.81 93 VAL A N 1
ATOM 629 C CA . VAL A 1 93 ? -7.017 6.015 7.999 1.00 97.81 93 VAL A CA 1
ATOM 630 C C . VAL A 1 93 ? -6.309 7.347 7.761 1.00 97.81 93 VAL A C 1
ATOM 632 O O . VAL A 1 93 ? -6.278 7.854 6.644 1.00 97.81 93 VAL A O 1
ATOM 635 N N . ARG A 1 94 ? -5.725 7.925 8.817 1.00 93.00 94 ARG A N 1
ATOM 636 C CA . ARG A 1 94 ? -5.092 9.259 8.763 1.00 93.00 94 ARG A CA 1
ATOM 637 C C . ARG A 1 94 ? -3.573 9.248 8.881 1.00 93.00 94 ARG A C 1
ATOM 639 O O . ARG A 1 94 ? -2.950 10.285 8.689 1.00 93.00 94 ARG A O 1
ATOM 646 N N . GLU A 1 95 ? -2.983 8.109 9.226 1.00 97.12 95 GLU A N 1
ATOM 647 C CA . GLU A 1 95 ? -1.546 7.989 9.451 1.00 97.12 95 GLU A CA 1
ATOM 648 C C . GLU A 1 95 ? -0.954 6.946 8.507 1.00 97.12 95 GLU A C 1
ATOM 650 O O . GLU A 1 95 ? -1.297 5.762 8.560 1.00 97.12 95 GLU A O 1
ATOM 655 N N . HIS A 1 96 ? -0.052 7.407 7.646 1.00 97.50 96 HIS A N 1
ATOM 656 C CA . HIS A 1 96 ? 0.632 6.593 6.654 1.00 97.50 96 HIS A CA 1
ATOM 657 C C . HIS A 1 96 ? 2.081 7.022 6.522 1.00 97.50 96 HIS A C 1
ATOM 659 O O . HIS A 1 96 ? 2.375 8.216 6.489 1.00 97.50 96 HIS A O 1
ATOM 665 N N . VAL A 1 97 ? 2.976 6.046 6.421 1.00 96.12 97 VAL A N 1
ATOM 666 C CA . VAL A 1 97 ? 4.386 6.275 6.112 1.00 96.12 97 VAL A CA 1
ATOM 667 C C . VAL A 1 97 ? 4.915 5.157 5.222 1.00 96.12 97 VAL A C 1
ATOM 669 O O . VAL A 1 97 ? 4.533 3.993 5.359 1.00 96.12 97 VAL A O 1
ATOM 672 N N . PHE A 1 98 ? 5.850 5.494 4.339 1.00 95.31 98 PHE A N 1
ATOM 673 C CA . PHE A 1 98 ? 6.683 4.477 3.707 1.00 95.31 98 PHE A CA 1
ATOM 674 C C . PHE A 1 98 ? 7.784 4.027 4.675 1.00 95.31 98 PHE A C 1
ATOM 676 O O . PHE A 1 98 ? 8.281 4.820 5.479 1.00 95.31 98 PHE A O 1
ATOM 683 N N . LEU A 1 99 ? 8.174 2.752 4.608 1.00 93.00 99 LEU A N 1
ATOM 684 C CA . LEU A 1 99 ? 9.160 2.166 5.523 1.00 93.00 99 LEU A CA 1
ATOM 685 C C . LEU A 1 99 ? 10.528 2.857 5.438 1.00 93.00 99 LEU A C 1
ATOM 687 O O . LEU A 1 99 ? 11.209 2.995 6.450 1.00 93.00 99 LEU A O 1
ATOM 691 N N . ASP A 1 100 ? 10.925 3.320 4.253 1.00 88.62 100 ASP A N 1
ATOM 692 C CA . ASP A 1 100 ? 12.148 4.113 4.074 1.00 88.62 100 ASP A CA 1
ATOM 693 C C . ASP A 1 100 ? 12.070 5.491 4.754 1.00 88.62 100 ASP A C 1
ATOM 695 O O . ASP A 1 100 ? 13.071 5.973 5.283 1.00 88.62 100 ASP A O 1
ATOM 699 N N . GLY A 1 101 ? 10.874 6.078 4.845 1.00 86.19 101 GLY A N 1
ATOM 700 C CA . GLY A 1 101 ? 10.608 7.275 5.646 1.00 86.19 101 GLY A CA 1
ATOM 701 C C . GLY A 1 101 ? 10.800 7.054 7.151 1.00 86.19 101 GLY A C 1
ATOM 702 O O . GLY A 1 101 ? 11.205 7.976 7.854 1.00 86.19 101 GLY A O 1
ATOM 703 N N . LEU A 1 102 ? 10.579 5.827 7.641 1.00 80.88 102 LEU A N 1
ATOM 704 C CA . LEU A 1 102 ? 10.877 5.434 9.025 1.00 80.88 102 LEU A CA 1
ATOM 705 C C . LEU A 1 102 ? 12.351 5.068 9.230 1.00 80.88 102 LEU A C 1
ATOM 707 O O . LEU A 1 102 ? 12.908 5.336 10.291 1.00 80.88 102 LEU A O 1
ATOM 711 N N . ALA A 1 103 ? 12.989 4.440 8.239 1.00 62.28 103 ALA A N 1
ATOM 712 C CA . ALA A 1 103 ? 14.373 3.975 8.338 1.00 62.28 103 ALA A CA 1
ATOM 713 C C . ALA A 1 103 ? 15.367 5.130 8.545 1.00 62.28 103 ALA A C 1
ATOM 715 O O . ALA A 1 103 ? 16.338 4.967 9.283 1.00 62.28 103 ALA A O 1
ATOM 716 N N . ALA A 1 104 ? 15.062 6.318 8.010 1.00 56.81 104 ALA A N 1
ATOM 717 C CA . ALA A 1 104 ? 15.787 7.554 8.308 1.00 56.81 104 ALA A CA 1
ATOM 718 C C . ALA A 1 104 ? 15.825 7.906 9.813 1.00 56.81 104 ALA A C 1
ATOM 720 O O . ALA A 1 104 ? 16.618 8.745 10.225 1.00 56.81 104 ALA A O 1
ATOM 721 N N . HIS A 1 105 ? 14.962 7.306 10.643 1.00 53.50 105 HIS A N 1
ATOM 722 C CA . HIS A 1 105 ? 14.910 7.522 12.094 1.00 53.50 105 HIS A CA 1
ATOM 723 C C . HIS A 1 105 ? 15.576 6.388 12.898 1.00 53.50 105 HIS A C 1
ATOM 725 O O . HIS A 1 105 ? 15.653 6.483 14.121 1.00 53.50 105 HIS A O 1
ATOM 731 N N . VAL A 1 106 ? 16.041 5.310 12.244 1.00 59.75 106 VAL A N 1
ATOM 732 C CA . VAL A 1 106 ? 16.504 4.075 12.912 1.00 59.75 106 VAL A CA 1
ATOM 733 C C . VAL A 1 106 ? 17.966 3.722 12.599 1.00 59.75 106 VAL A C 1
ATOM 735 O O . VAL A 1 106 ? 18.566 2.949 13.344 1.00 59.75 106 VAL A O 1
ATOM 738 N N . SER A 1 107 ? 18.607 4.272 11.561 1.00 50.44 107 SER A N 1
ATOM 739 C CA . SER A 1 107 ? 20.036 4.014 11.291 1.00 50.44 107 SER A CA 1
ATOM 740 C C . SER A 1 107 ? 20.721 5.149 10.526 1.00 50.44 107 SER A C 1
ATOM 742 O O . SER A 1 107 ? 20.058 5.879 9.802 1.00 50.44 107 SER A O 1
ATOM 744 N N . ASP A 1 108 ? 22.037 5.269 10.754 1.00 54.41 108 ASP A N 1
ATOM 745 C CA . ASP A 1 108 ? 23.021 6.207 10.185 1.00 54.41 108 ASP A CA 1
ATOM 746 C C . ASP A 1 108 ? 22.478 7.252 9.176 1.00 54.41 108 ASP A C 1
ATOM 748 O O . ASP A 1 108 ? 22.185 6.905 8.028 1.00 54.41 108 ASP A O 1
ATOM 752 N N . PRO A 1 109 ? 22.404 8.546 9.550 1.00 55.56 109 PRO A N 1
ATOM 753 C CA . PRO A 1 109 ? 21.938 9.605 8.654 1.00 55.56 109 PRO A CA 1
ATOM 754 C C . PRO A 1 109 ? 22.789 9.778 7.380 1.00 55.56 109 PRO A C 1
ATOM 756 O O . PRO A 1 109 ? 22.369 10.502 6.478 1.00 55.56 109 PRO A O 1
ATOM 759 N N . ALA A 1 110 ? 23.959 9.134 7.272 1.00 55.94 110 ALA A N 1
ATOM 760 C CA . ALA A 1 110 ? 24.830 9.204 6.100 1.00 55.94 110 ALA A CA 1
ATOM 761 C C . ALA A 1 110 ? 24.380 8.343 4.899 1.00 55.94 110 ALA A C 1
ATOM 763 O O . ALA A 1 110 ? 24.927 8.517 3.808 1.00 55.94 110 ALA A O 1
ATOM 764 N N . ALA A 1 111 ? 23.395 7.446 5.045 1.00 57.38 111 ALA A N 1
ATOM 765 C CA . ALA A 1 111 ? 22.912 6.622 3.932 1.00 57.38 111 ALA A CA 1
ATOM 766 C C . ALA A 1 111 ? 21.380 6.444 3.960 1.00 57.38 111 ALA A C 1
ATOM 768 O O . ALA A 1 111 ? 20.875 5.616 4.721 1.00 57.38 111 ALA A O 1
ATOM 769 N N . PRO A 1 112 ? 20.607 7.164 3.120 1.00 63.78 112 PRO A N 1
ATOM 770 C CA . PRO A 1 112 ? 19.169 6.939 3.027 1.00 63.78 112 PRO A CA 1
ATOM 771 C C . PRO A 1 112 ? 18.889 5.514 2.527 1.00 63.78 112 PRO A C 1
ATOM 773 O O . PRO A 1 112 ? 19.274 5.136 1.420 1.00 63.78 112 PRO A O 1
ATOM 776 N N . VAL A 1 113 ? 18.206 4.712 3.346 1.00 77.56 113 VAL A N 1
ATOM 777 C CA . VAL A 1 113 ? 17.797 3.350 2.980 1.00 77.56 113 VAL A CA 1
ATOM 778 C C . VAL A 1 113 ? 16.533 3.433 2.133 1.00 77.56 113 VAL A C 1
ATOM 780 O O . VAL A 1 113 ? 15.484 3.797 2.648 1.00 77.56 113 VAL A O 1
ATOM 783 N N . ARG A 1 114 ? 16.611 3.071 0.848 1.00 85.56 114 ARG A N 1
ATOM 784 C CA . ARG A 1 114 ? 15.445 2.936 -0.040 1.00 85.56 114 ARG A CA 1
ATOM 785 C C . ARG A 1 114 ? 15.061 1.465 -0.176 1.00 85.56 114 ARG A C 1
ATOM 787 O O . ARG A 1 114 ? 15.855 0.657 -0.650 1.00 85.56 114 ARG A O 1
ATOM 794 N N . TRP A 1 115 ? 13.827 1.138 0.188 1.00 89.38 115 TRP A N 1
ATOM 795 C CA . TRP A 1 115 ? 13.238 -0.174 -0.068 1.00 89.38 115 TRP A CA 1
ATOM 796 C C . TRP A 1 115 ? 12.541 -0.161 -1.429 1.00 89.38 115 TRP A C 1
ATOM 798 O O . TRP A 1 115 ? 11.789 0.767 -1.738 1.00 89.38 115 TRP A O 1
ATOM 808 N N . THR A 1 116 ? 12.811 -1.173 -2.249 1.00 90.62 116 THR A N 1
ATOM 809 C CA . THR A 1 116 ? 12.248 -1.309 -3.596 1.00 90.62 116 THR A CA 1
ATOM 810 C C . THR A 1 116 ? 11.526 -2.636 -3.746 1.00 90.62 116 THR A C 1
ATOM 812 O O . THR A 1 116 ? 11.914 -3.645 -3.148 1.00 90.62 116 THR A O 1
ATOM 815 N N . ASP A 1 117 ? 10.461 -2.628 -4.545 1.00 92.00 117 ASP A N 1
ATOM 816 C CA . ASP A 1 117 ? 9.717 -3.833 -4.877 1.00 92.00 117 ASP A CA 1
ATOM 817 C C . ASP A 1 117 ? 10.622 -4.855 -5.588 1.00 92.00 117 ASP A C 1
ATOM 819 O O . ASP A 1 117 ? 11.302 -4.578 -6.581 1.00 92.00 117 ASP A O 1
ATOM 823 N N . SER A 1 118 ? 10.628 -6.074 -5.054 1.00 90.12 118 SER A N 1
ATOM 824 C CA . SER A 1 118 ? 11.418 -7.180 -5.579 1.00 90.12 118 SER A CA 1
ATOM 825 C C . SER A 1 118 ? 10.821 -7.773 -6.863 1.00 90.12 118 SER A C 1
ATOM 827 O O . SER A 1 118 ? 11.539 -8.429 -7.617 1.00 90.12 118 SER A O 1
ATOM 829 N N . GLY A 1 119 ? 9.546 -7.496 -7.140 1.00 91.19 119 GLY A N 1
ATOM 830 C CA . GLY A 1 119 ? 8.752 -7.979 -8.261 1.00 91.19 119 GLY A CA 1
ATOM 831 C C . GLY A 1 119 ? 8.220 -9.397 -8.062 1.00 91.19 119 GLY A C 1
ATOM 832 O O . GLY A 1 119 ? 8.892 -10.278 -7.512 1.00 91.19 119 GLY A O 1
ATOM 833 N N . MET A 1 120 ? 7.022 -9.631 -8.592 1.00 90.62 120 MET A N 1
ATOM 834 C CA . MET A 1 120 ? 6.338 -10.923 -8.603 1.00 90.62 120 MET A CA 1
ATOM 835 C C . MET A 1 120 ? 5.993 -11.334 -10.038 1.00 90.62 120 MET A C 1
ATOM 837 O O . MET A 1 120 ? 5.870 -10.498 -10.927 1.00 90.62 120 MET A O 1
ATOM 841 N N . ALA A 1 121 ? 5.859 -12.635 -10.270 1.00 91.00 121 ALA A N 1
ATOM 842 C CA . ALA A 1 121 ? 5.395 -13.206 -11.525 1.00 91.00 121 ALA A CA 1
ATOM 843 C C . ALA A 1 121 ? 4.475 -14.400 -11.249 1.00 91.00 121 ALA A C 1
ATOM 845 O O . ALA A 1 121 ? 4.659 -15.139 -10.275 1.00 91.00 121 ALA A O 1
ATOM 846 N N . TRP A 1 122 ? 3.503 -14.621 -12.132 1.00 90.88 122 TRP A N 1
ATOM 847 C CA . TRP A 1 122 ? 2.714 -15.848 -12.138 1.00 90.88 122 TRP A CA 1
ATOM 848 C C . TRP A 1 122 ? 3.603 -17.014 -12.573 1.00 90.88 122 TRP A C 1
ATOM 850 O O . TRP A 1 122 ? 4.021 -17.092 -13.724 1.00 90.88 122 TRP A O 1
ATOM 860 N N . ILE A 1 123 ? 3.907 -17.922 -11.646 1.00 92.50 123 ILE A N 1
ATOM 861 C CA . ILE A 1 123 ? 4.731 -19.109 -11.932 1.00 92.50 123 ILE A CA 1
ATOM 862 C C . ILE A 1 123 ? 3.870 -20.192 -12.591 1.00 92.50 123 ILE A C 1
ATOM 864 O O . ILE A 1 123 ? 4.336 -20.957 -13.431 1.00 92.50 123 ILE A O 1
ATOM 868 N N . ARG A 1 124 ? 2.597 -20.261 -12.193 1.00 93.69 124 ARG A N 1
ATOM 869 C CA . ARG A 1 124 ? 1.554 -21.118 -12.766 1.00 93.69 124 ARG A CA 1
ATOM 870 C C . ARG A 1 124 ? 0.175 -20.568 -12.375 1.00 93.69 124 ARG A C 1
ATOM 872 O O . ARG A 1 124 ? 0.111 -19.729 -11.472 1.00 93.69 124 ARG A O 1
ATOM 879 N N . PRO A 1 125 ? -0.933 -21.041 -12.976 1.00 93.06 125 PRO A N 1
ATOM 880 C CA . PRO A 1 125 ? -2.272 -20.579 -12.616 1.00 93.06 125 PRO A CA 1
ATOM 881 C C . PRO A 1 125 ? -2.526 -20.659 -11.104 1.00 93.06 125 PRO A C 1
ATOM 883 O O . PRO A 1 125 ? -2.292 -21.697 -10.477 1.00 93.06 125 PRO A O 1
ATOM 886 N N . GLY A 1 126 ? -2.953 -19.535 -10.523 1.00 92.00 126 GLY A N 1
ATOM 887 C CA . GLY A 1 126 ? -3.246 -19.398 -9.095 1.00 92.00 126 GLY A CA 1
ATOM 888 C C . GLY A 1 126 ? -2.029 -19.347 -8.165 1.00 92.00 126 GLY A C 1
ATOM 889 O O . GLY A 1 126 ? -2.215 -19.307 -6.953 1.00 92.00 126 GLY A O 1
ATOM 890 N N . VAL A 1 127 ? -0.793 -19.356 -8.683 1.00 92.50 127 VAL A N 1
ATOM 891 C CA . VAL A 1 127 ? 0.419 -19.259 -7.856 1.00 92.50 127 VAL A CA 1
ATOM 892 C C . VAL A 1 127 ? 1.360 -18.190 -8.381 1.00 92.50 127 VAL A C 1
ATOM 894 O O . VAL A 1 127 ? 2.028 -18.352 -9.406 1.00 92.50 127 VAL A O 1
ATOM 897 N N . ALA A 1 128 ? 1.434 -17.111 -7.610 1.00 89.94 128 ALA A N 1
ATOM 898 C CA . ALA A 1 128 ? 2.433 -16.073 -7.758 1.00 89.94 128 ALA A CA 1
ATOM 899 C C . ALA A 1 128 ? 3.708 -16.451 -6.992 1.00 89.94 128 ALA A C 1
ATOM 901 O O . ALA A 1 128 ? 3.667 -17.087 -5.937 1.00 89.94 128 ALA A O 1
ATOM 902 N N . GLY A 1 129 ? 4.853 -16.032 -7.512 1.00 90.75 129 GLY A N 1
ATOM 903 C CA . GLY A 1 129 ? 6.119 -16.089 -6.799 1.00 90.75 129 GLY A CA 1
ATOM 904 C C . GLY A 1 129 ? 7.096 -15.037 -7.313 1.00 90.75 129 GLY A C 1
ATOM 905 O O . GLY A 1 129 ? 6.692 -14.144 -8.054 1.00 90.75 129 GLY A O 1
ATOM 906 N N . PRO A 1 130 ? 8.372 -15.100 -6.907 1.00 90.81 130 PRO A N 1
ATOM 907 C CA . PRO A 1 130 ? 9.336 -14.052 -7.217 1.00 90.81 130 PRO A CA 1
ATOM 908 C C . PRO A 1 130 ? 9.553 -13.878 -8.721 1.00 90.81 130 PRO A C 1
ATOM 910 O O . PRO A 1 130 ? 9.704 -14.867 -9.441 1.00 90.81 130 PRO A O 1
ATOM 913 N N . ALA A 1 131 ? 9.647 -12.629 -9.181 1.00 90.19 131 ALA A N 1
ATOM 914 C CA . ALA A 1 131 ? 10.003 -12.350 -10.567 1.00 90.19 131 ALA A CA 1
ATOM 915 C C . ALA A 1 131 ? 11.411 -12.900 -10.902 1.00 90.19 131 ALA A C 1
ATOM 917 O O . ALA A 1 131 ? 12.322 -12.780 -10.076 1.00 90.19 131 ALA A O 1
ATOM 918 N N . PRO A 1 132 ? 11.645 -13.423 -12.122 1.00 87.94 132 PRO A N 1
ATOM 919 C CA . PRO A 1 132 ? 12.968 -13.901 -12.547 1.00 87.94 132 PRO A CA 1
ATOM 920 C C . PRO A 1 132 ? 14.052 -12.820 -12.489 1.00 87.94 132 PRO A C 1
ATOM 922 O O . PRO A 1 132 ? 15.221 -13.108 -12.262 1.00 87.94 132 PRO A O 1
ATOM 925 N N . THR A 1 133 ? 13.650 -11.562 -12.667 1.00 86.94 133 THR A N 1
ATOM 926 C CA . THR A 1 133 ? 14.519 -10.380 -12.637 1.00 86.94 133 THR A CA 1
ATOM 927 C C . THR A 1 133 ? 14.690 -9.786 -11.235 1.00 86.94 133 THR A C 1
ATOM 929 O O . THR A 1 133 ? 15.189 -8.672 -11.099 1.00 86.94 133 THR A O 1
ATOM 932 N N . ARG A 1 134 ? 14.259 -10.489 -10.175 1.00 83.94 134 ARG A N 1
ATOM 933 C CA . ARG A 1 134 ? 14.461 -10.040 -8.791 1.00 83.94 134 ARG A CA 1
ATOM 934 C C . ARG A 1 134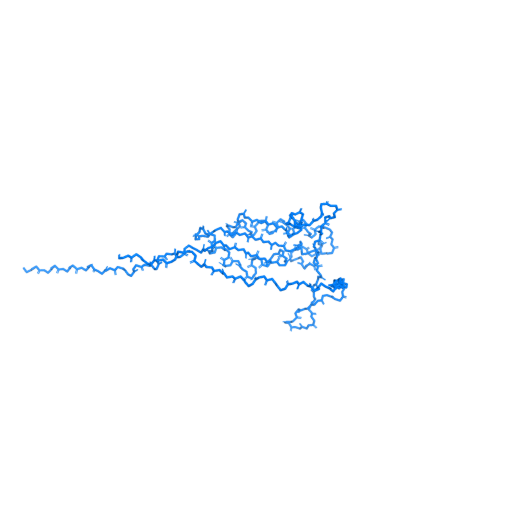 ? 15.961 -9.871 -8.503 1.00 83.94 134 ARG A C 1
ATOM 936 O O . ARG A 1 134 ? 16.725 -10.794 -8.792 1.00 83.94 134 ARG A O 1
ATOM 943 N N . PRO A 1 135 ? 16.390 -8.770 -7.859 1.00 76.81 135 PRO A N 1
ATOM 944 C CA . PRO A 1 135 ? 17.774 -8.637 -7.423 1.00 76.81 135 PRO A CA 1
ATOM 945 C C . PRO A 1 135 ? 18.173 -9.767 -6.451 1.00 76.81 135 PRO A C 1
ATOM 947 O O . PRO A 1 135 ? 17.323 -10.309 -5.722 1.00 76.81 135 PRO A O 1
ATOM 950 N N . PRO A 1 136 ? 19.463 -10.149 -6.418 1.00 73.81 136 PRO A N 1
ATOM 951 C CA . PRO A 1 136 ? 19.952 -11.108 -5.440 1.00 73.81 136 PRO A CA 1
ATOM 952 C C . PRO A 1 136 ? 19.647 -10.584 -4.037 1.00 73.81 136 PRO A C 1
ATOM 954 O O . PRO A 1 136 ? 19.767 -9.389 -3.765 1.00 73.81 136 PRO A O 1
ATOM 957 N N . ARG A 1 137 ? 19.233 -11.480 -3.132 1.00 66.69 137 ARG A N 1
ATOM 958 C CA . ARG A 1 137 ? 19.103 -11.082 -1.729 1.00 66.69 137 ARG A CA 1
ATOM 959 C C . ARG A 1 137 ? 20.487 -10.636 -1.263 1.00 66.69 137 ARG A C 1
ATOM 961 O O . ARG A 1 137 ? 21.432 -11.397 -1.487 1.00 66.69 137 ARG A O 1
ATOM 968 N N . PRO A 1 138 ? 20.622 -9.467 -0.617 1.00 59.91 138 PRO A N 1
ATOM 969 C CA . PRO A 1 138 ? 21.862 -9.166 0.069 1.00 59.91 138 PRO A CA 1
ATOM 970 C C . PRO A 1 138 ? 22.126 -10.325 1.028 1.00 59.91 138 PRO A C 1
ATOM 972 O O . PRO A 1 138 ? 21.220 -10.765 1.746 1.00 59.91 138 PRO A O 1
ATOM 975 N N . SER A 1 139 ? 23.333 -10.887 0.974 1.00 46.91 139 SER A N 1
ATOM 976 C CA . SER A 1 139 ? 23.767 -11.871 1.957 1.00 46.91 139 SER A CA 1
ATOM 977 C C . SER A 1 139 ? 23.554 -11.237 3.320 1.00 46.91 139 SER A C 1
ATOM 979 O O . SER A 1 139 ? 24.152 -10.196 3.600 1.00 46.91 139 SER A O 1
ATOM 981 N N . ALA A 1 140 ? 22.665 -11.818 4.131 1.00 47.34 140 ALA A N 1
ATOM 982 C CA . ALA A 1 140 ? 22.533 -11.382 5.507 1.00 47.34 140 ALA A CA 1
ATOM 983 C C . ALA A 1 140 ? 23.948 -11.433 6.096 1.00 47.34 140 ALA A C 1
ATOM 985 O O . ALA A 1 140 ? 24.586 -12.490 5.990 1.00 47.34 140 ALA A O 1
ATOM 986 N N . PRO A 1 141 ? 24.486 -10.333 6.654 1.00 46.34 141 PRO A N 1
ATOM 987 C CA . PRO A 1 141 ? 25.680 -10.464 7.466 1.00 46.34 141 PRO A CA 1
ATOM 988 C C . PRO A 1 141 ? 25.386 -11.564 8.485 1.00 46.34 141 PRO A C 1
ATOM 990 O O . PRO A 1 141 ? 24.247 -11.682 8.944 1.00 46.34 141 PRO A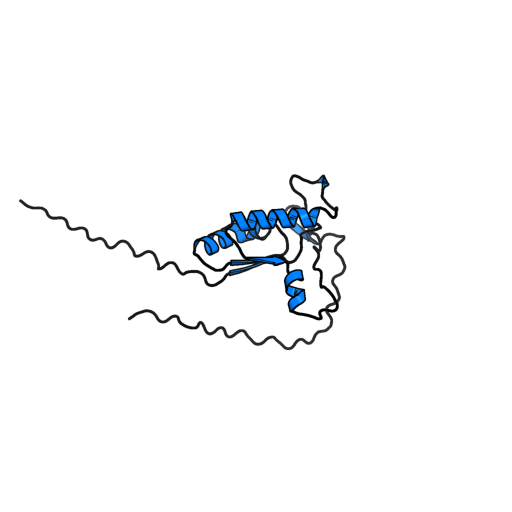 O 1
ATOM 993 N N . ALA A 1 142 ? 26.368 -12.414 8.785 1.00 43.06 142 ALA A N 1
ATOM 994 C CA . ALA A 1 142 ? 26.241 -13.431 9.819 1.00 43.06 142 ALA A CA 1
ATOM 995 C C . ALA A 1 142 ? 26.079 -12.729 11.177 1.00 43.06 142 ALA A C 1
ATOM 997 O O . ALA A 1 142 ? 27.009 -12.624 11.968 1.00 43.06 142 ALA A O 1
ATOM 998 N N . THR A 1 143 ? 24.907 -12.161 11.433 1.00 47.50 143 THR A N 1
ATOM 999 C CA . THR A 1 143 ? 24.584 -11.514 12.685 1.00 47.50 143 THR A CA 1
ATOM 1000 C C . THR A 1 143 ? 24.210 -12.635 13.623 1.00 47.50 143 THR A C 1
ATOM 1002 O O . THR A 1 143 ? 23.094 -13.157 13.579 1.00 47.50 143 THR A O 1
ATOM 1005 N N . SER A 1 144 ? 25.138 -12.994 14.503 1.00 45.47 144 SER A N 1
ATOM 1006 C CA . SER A 1 144 ? 24.800 -13.554 15.805 1.00 45.47 144 SER A CA 1
ATOM 1007 C C . SER A 1 144 ? 24.024 -12.484 16.582 1.00 45.47 144 SER A C 1
ATOM 1009 O O . SER A 1 144 ? 24.549 -11.851 17.494 1.00 45.47 144 SER A O 1
ATOM 1011 N N . SER A 1 145 ? 22.795 -12.189 16.156 1.00 50.09 145 SER A N 1
ATOM 1012 C CA . SER A 1 145 ? 21.959 -11.230 16.856 1.00 50.09 145 SER A CA 1
ATOM 1013 C C . SER A 1 145 ? 21.513 -11.906 18.151 1.00 50.09 145 SER A C 1
ATOM 1015 O O . SER A 1 145 ? 20.944 -13.004 18.086 1.00 50.09 145 SER A O 1
ATOM 1017 N N . PRO A 1 146 ? 21.777 -11.320 19.332 1.00 50.22 146 PRO A N 1
ATOM 1018 C CA . PRO A 1 146 ? 21.249 -11.860 20.569 1.00 50.22 146 PRO A CA 1
ATOM 1019 C C . PRO A 1 146 ? 19.730 -11.938 20.446 1.00 50.22 146 PRO A C 1
ATOM 1021 O O . PRO A 1 146 ? 19.075 -11.046 19.902 1.00 50.22 146 PRO A O 1
ATOM 1024 N N . ARG A 1 147 ? 19.187 -13.065 20.907 1.00 40.09 147 ARG A N 1
ATOM 1025 C CA . ARG A 1 147 ? 17.757 -13.359 20.881 1.00 40.09 147 ARG A CA 1
ATOM 1026 C C . ARG A 1 147 ? 17.009 -12.146 21.456 1.00 40.09 147 ARG A C 1
ATOM 1028 O O . ARG A 1 147 ? 17.335 -11.758 22.580 1.00 40.09 147 ARG A O 1
ATOM 1035 N N . PRO A 1 148 ? 16.049 -11.539 20.734 1.00 47.78 148 PRO A N 1
ATOM 1036 C CA . PRO A 1 148 ? 15.337 -10.389 21.268 1.00 47.78 148 PRO A CA 1
ATOM 1037 C C . PRO A 1 148 ? 14.666 -10.786 22.590 1.00 47.78 148 PRO A C 1
ATOM 1039 O O . PRO A 1 148 ? 14.243 -11.944 22.739 1.00 47.78 148 PRO A O 1
ATOM 1042 N N . PRO A 1 149 ? 14.586 -9.870 23.572 1.00 51.06 149 PRO A N 1
ATOM 1043 C CA . PRO A 1 149 ? 13.904 -10.157 24.820 1.00 51.06 149 PRO A CA 1
ATOM 1044 C C . PRO A 1 149 ? 12.481 -10.615 24.501 1.00 51.06 149 PRO A C 1
ATOM 1046 O O . PRO A 1 149 ? 11.786 -10.013 23.680 1.00 51.06 149 PRO A O 1
ATOM 1049 N N . ARG A 1 150 ? 12.051 -11.719 25.124 1.00 48.09 150 ARG A N 1
ATOM 1050 C CA . ARG A 1 150 ? 10.664 -12.178 25.012 1.00 48.09 150 ARG A CA 1
ATOM 1051 C C . ARG A 1 150 ? 9.769 -11.018 25.432 1.00 48.09 150 ARG A C 1
ATOM 1053 O O . ARG A 1 150 ? 9.851 -10.581 26.578 1.00 48.09 150 ARG A O 1
ATOM 1060 N N . TRP A 1 151 ? 8.929 -10.546 24.518 1.00 38.91 151 TRP A N 1
ATOM 1061 C CA . TRP A 1 151 ? 7.895 -9.573 24.833 1.00 38.91 151 TRP A CA 1
ATOM 1062 C C . TRP A 1 151 ? 6.994 -10.170 25.922 1.00 38.91 151 TRP A C 1
ATOM 1064 O O . TRP A 1 151 ? 6.244 -11.116 25.683 1.00 38.91 151 TRP A O 1
ATOM 1074 N N . ARG A 1 152 ? 7.142 -9.677 27.154 1.00 43.69 152 ARG A N 1
ATOM 1075 C CA . ARG A 1 152 ? 6.242 -9.951 28.275 1.00 43.69 152 ARG A CA 1
ATOM 1076 C C . ARG A 1 152 ? 5.264 -8.788 28.331 1.00 43.69 152 ARG A C 1
ATOM 1078 O O . ARG A 1 152 ? 5.451 -7.870 29.120 1.00 43.69 152 ARG A O 1
ATOM 1085 N N . GLY A 1 153 ? 4.274 -8.775 27.446 1.00 32.25 153 GLY A N 1
ATOM 1086 C CA . GLY A 1 153 ? 3.178 -7.825 27.573 1.00 32.25 153 GLY A CA 1
ATOM 1087 C C . GLY A 1 153 ? 2.423 -8.107 28.866 1.00 32.25 153 GLY A C 1
ATOM 1088 O O . GLY A 1 153 ? 1.670 -9.073 28.933 1.00 32.25 153 GLY A O 1
ATOM 1089 N N . SER A 1 154 ? 2.623 -7.297 29.906 1.00 42.72 154 SER A N 1
ATOM 1090 C CA . SER A 1 154 ? 1.621 -7.181 30.960 1.00 42.72 154 SER A CA 1
ATOM 1091 C C . SER A 1 154 ? 0.494 -6.336 30.385 1.00 42.72 154 SER A C 1
ATOM 1093 O O . SER A 1 154 ? 0.688 -5.146 30.131 1.00 42.72 154 SER A O 1
ATOM 1095 N N . CYS A 1 155 ? -0.667 -6.944 30.153 1.00 39.16 155 CYS A N 1
ATOM 1096 C CA . CYS A 1 155 ? -1.900 -6.204 29.937 1.00 39.16 155 CYS A CA 1
ATOM 1097 C C . CYS A 1 155 ? -2.171 -5.367 31.198 1.00 39.16 155 CYS A C 1
ATOM 1099 O O . CYS A 1 155 ? -2.680 -5.858 32.205 1.00 39.16 155 CYS A O 1
ATOM 1101 N N . GLY A 1 156 ? -1.739 -4.108 31.181 1.00 39.16 156 GLY A N 1
ATOM 1102 C CA . GLY A 1 156 ? -2.122 -3.138 32.191 1.00 39.16 156 GLY A CA 1
ATOM 1103 C C . GLY A 1 156 ? -3.630 -2.937 32.105 1.00 39.16 156 GLY A C 1
ATOM 1104 O O . GLY A 1 156 ? -4.134 -2.530 31.063 1.00 39.16 156 GLY A O 1
ATOM 1105 N N . THR A 1 157 ? -4.316 -3.260 33.201 1.00 48.91 157 THR A N 1
ATOM 1106 C CA . THR A 1 157 ? -5.723 -2.952 33.503 1.00 48.91 157 THR A CA 1
ATOM 1107 C C . THR A 1 157 ? -6.785 -3.610 32.616 1.00 48.91 157 THR A C 1
ATOM 1109 O O . THR A 1 157 ? -7.351 -3.006 31.714 1.00 48.91 157 THR A O 1
ATOM 1112 N N . CYS A 1 158 ? -7.147 -4.841 32.979 1.00 34.06 158 CYS A N 1
ATOM 1113 C CA . CYS A 1 158 ? -8.516 -5.345 32.866 1.00 34.06 158 CYS A CA 1
ATOM 1114 C C . CYS A 1 158 ? -8.945 -5.799 34.267 1.00 34.06 158 CYS A C 1
ATOM 1116 O O . CYS A 1 158 ? -8.748 -6.953 34.634 1.00 34.06 158 CYS A O 1
ATOM 1118 N N . ALA A 1 159 ? -9.458 -4.873 35.079 1.00 35.62 159 ALA A N 1
ATOM 1119 C CA . ALA A 1 159 ? -10.230 -5.219 36.268 1.00 35.62 159 ALA A CA 1
ATOM 1120 C C . ALA A 1 159 ? -11.710 -4.972 35.928 1.00 35.62 159 ALA A C 1
ATOM 1122 O O . ALA A 1 159 ? -12.024 -3.870 35.468 1.00 35.62 159 ALA A O 1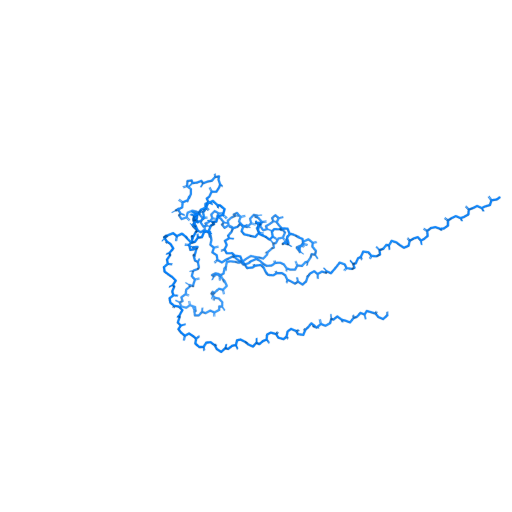
ATOM 1123 N N . PRO A 1 160 ? -12.606 -5.964 36.071 1.00 34.00 160 PRO A N 1
ATOM 1124 C CA . PRO A 1 160 ? -14.034 -5.745 35.865 1.00 34.00 160 PRO A CA 1
ATOM 1125 C C . PRO A 1 160 ? -14.612 -4.881 37.004 1.00 34.00 160 PRO A C 1
ATOM 1127 O O . PRO A 1 160 ? -14.106 -4.962 38.127 1.00 34.00 160 PRO A O 1
ATOM 1130 N N . PRO A 1 161 ? -15.636 -4.046 36.742 1.00 45.06 161 PRO A N 1
ATOM 1131 C CA . PRO A 1 161 ? -16.289 -3.266 37.788 1.00 45.06 161 PRO A CA 1
ATOM 1132 C C . PRO A 1 161 ? -17.083 -4.168 38.745 1.00 45.06 161 PRO A C 1
ATOM 1134 O O . PRO A 1 161 ? -17.634 -5.188 38.324 1.00 45.06 161 PRO A O 1
ATOM 1137 N N . SER A 1 162 ? -17.094 -3.764 40.019 1.00 54.28 162 SER A N 1
ATOM 1138 C CA . SER A 1 162 ? -17.806 -4.379 41.148 1.00 54.28 162 SER A CA 1
ATOM 1139 C C . SER A 1 162 ? -19.324 -4.356 41.007 1.00 54.28 162 SER A C 1
ATOM 1141 O O . SER A 1 162 ? -19.846 -3.353 40.470 1.00 54.28 162 SER A O 1
#

Mean predicted aligned error: 13.09 Å

Secondary structure (DSSP, 8-state):
-------------------PPPEEEEESSTTHHHHTTHHHHHHHHHTT--EEEEESS--TTS--TT-GGGTTSTTHHHHHHHHHHHHHHHTT--EEEEHHHHHTTTS-TTS--------EEEEETTEEEE-TTPPPPPPPP---PPPPPP--------PPP-

InterPro domains:
  IPR003737 N-acetylglucosaminyl phosphatidylinositol deacetylase-related [PF02585] (24-106)
  IPR024078 Putative deacetylase LmbE-like domain superfamily [G3DSA:3.40.50.10320] (22-147)
  IPR024078 Putative deacetylase LmbE-like domain superfamily [SSF102588] (22-125)